Protein AF-A0A9N9NHS7-F1 (afdb_monomer)

Mean predicted aligned error: 11.64 Å

Solvent-accessible surface area (backbone atoms only — not comparable to full-atom values): 6138 Å² total; per-residue (Å²): 135,86,85,82,87,66,72,44,79,47,76,39,77,62,49,63,73,39,62,28,80,80,82,4,54,54,38,51,47,63,71,72,43,92,48,61,74,47,78,45,64,34,62,70,49,56,49,51,49,50,53,54,54,48,52,75,77,41,94,75,76,52,74,68,58,52,51,48,53,50,50,53,52,49,52,54,48,52,50,51,53,51,49,53,61,69,39,44,69,56,53,56,46,55,55,53,52,60,60,60,72,75,110

Nearest PDB structures (foldseek):
  3fzv-assembly1_D  TM=4.519E-01  e=1.161E+00  Pseudomonas aeruginosa PAO1
  3fzv-assembly1_C  TM=4.523E-01  e=1.243E+00  Pseudomonas aeruginosa PAO1
  3hhf-assembly1_B  TM=4.812E-01  e=1.636E+00  Neisseria meningitidis serogroup B
  5l9s-assembly2_B  TM=4.408E-01  e=4.910E+00  Agrobacterium fabrum str. C58
  3k1m-assembly1_B  TM=4.679E-01  e=5.632E+00  Acinetobacter baylyi ADP1

InterPro domains:
  IPR012337 Ribonuclease H-like superfamily [SSF53098] (5-97)

pLDDT: mean 78.6, std 10.56, range [43.25, 94.12]

Radius of gyration: 19.41 Å; Cα contacts (8 Å, |Δi|>4): 63; chains: 1; bounding box: 40×20×59 Å

Foldseek 3Di:
DDDDADEAEAEEQPPCCQVPCCRHVQNVVVVVDPHHYHYYYDPVSVLVVVVVVVVVVDVDDDPVNSVVVVVVVVVVVVVVVVVVVVCVVVVVVVVVVVVVVVD

Organism: NCBI:txid1117310

Structure (mmCIF, N/CA/C/O backbone):
data_AF-A0A9N9NHS7-F1
#
_entry.id   AF-A0A9N9NHS7-F1
#
loop_
_atom_site.group_PDB
_atom_site.id
_atom_site.type_symbol
_atom_site.label_atom_id
_atom_site.label_alt_id
_atom_site.label_comp_id
_atom_site.label_asym_id
_atom_site.label_entity_id
_atom_site.label_seq_id
_atom_site.pdbx_PDB_ins_code
_atom_site.Cartn_x
_atom_site.Cartn_y
_atom_site.Cartn_z
_atom_site.occupancy
_atom_site.B_iso_or_equiv
_atom_site.auth_seq_id
_atom_site.auth_comp_id
_atom_site.auth_asym_id
_atom_site.auth_atom_id
_atom_site.pdbx_PDB_model_num
ATOM 1 N N . LYS A 1 1 ? -10.533 -3.297 30.637 1.00 43.25 1 LYS A N 1
ATOM 2 C CA . LYS A 1 1 ? -11.092 -3.827 29.363 1.00 43.25 1 LYS A CA 1
ATOM 3 C C . LYS A 1 1 ? -10.281 -3.188 28.239 1.00 43.25 1 LYS A C 1
ATOM 5 O O . LYS A 1 1 ? -10.364 -1.980 28.110 1.00 43.25 1 LYS A O 1
ATOM 10 N N . GLY A 1 2 ? -9.415 -3.930 27.542 1.00 50.41 2 GLY A N 1
ATOM 11 C CA . GLY A 1 2 ? -8.544 -3.340 26.512 1.00 50.41 2 GLY A CA 1
ATOM 12 C C . GLY A 1 2 ? -9.346 -2.884 25.291 1.00 50.41 2 GLY A C 1
ATOM 13 O O . GLY A 1 2 ? -10.223 -3.620 24.840 1.00 50.41 2 GLY A O 1
ATOM 14 N N . ILE A 1 3 ? -9.067 -1.684 24.780 1.00 59.53 3 ILE A N 1
ATOM 15 C CA . ILE A 1 3 ? -9.678 -1.165 23.552 1.00 59.53 3 ILE A CA 1
ATOM 16 C C . ILE A 1 3 ? -9.085 -1.939 22.369 1.00 59.53 3 ILE A C 1
ATOM 18 O O . ILE A 1 3 ? -7.882 -1.898 22.120 1.00 59.53 3 ILE A O 1
ATOM 22 N N . LEU A 1 4 ? -9.924 -2.691 21.653 1.00 54.97 4 LEU A N 1
ATOM 23 C CA . LEU A 1 4 ? -9.528 -3.373 20.424 1.00 54.97 4 LEU A CA 1
ATOM 24 C C . LEU A 1 4 ? -9.648 -2.390 19.255 1.00 54.97 4 LEU A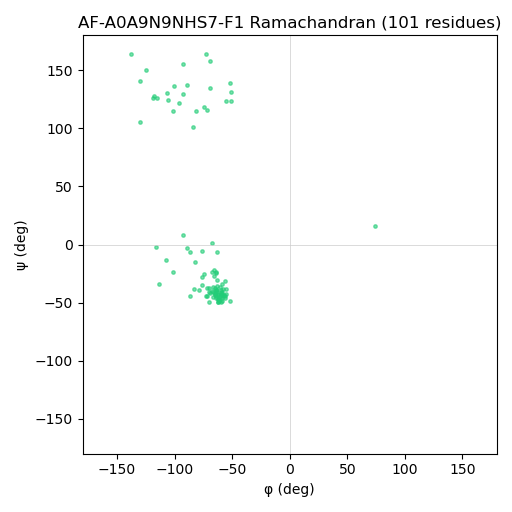 C 1
ATOM 26 O O . LEU A 1 4 ? -10.745 -2.163 18.744 1.00 54.97 4 LEU A O 1
ATOM 30 N N . PHE A 1 5 ? -8.524 -1.822 18.822 1.00 72.75 5 PHE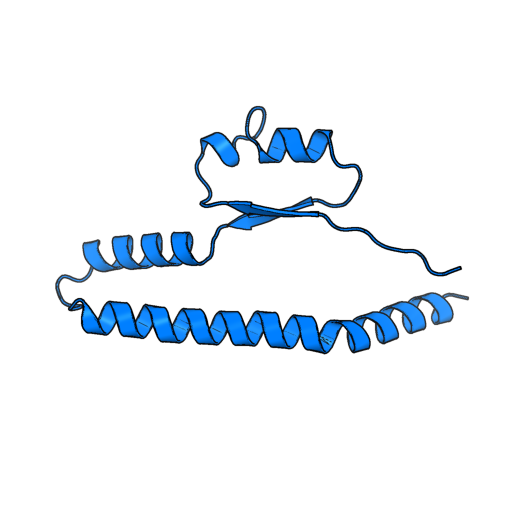 A N 1
ATOM 31 C CA . PHE A 1 5 ? -8.465 -1.031 17.595 1.00 72.75 5 PHE A CA 1
ATOM 32 C C . PHE A 1 5 ? -8.519 -1.960 16.379 1.00 72.75 5 PHE A C 1
ATOM 34 O O . PHE A 1 5 ? -7.652 -2.813 16.194 1.00 72.75 5 PHE A O 1
ATOM 41 N N . LYS A 1 6 ? -9.556 -1.807 15.552 1.00 81.00 6 LYS A N 1
ATOM 42 C CA . LYS A 1 6 ? -9.681 -2.492 14.262 1.00 81.00 6 LYS A CA 1
ATOM 43 C C . LYS A 1 6 ? -9.299 -1.523 13.152 1.00 81.00 6 LYS A C 1
ATOM 45 O O . LYS A 1 6 ? -9.712 -0.367 13.175 1.00 81.00 6 LYS A O 1
ATOM 50 N N . VAL A 1 7 ? -8.518 -2.007 12.194 1.00 85.50 7 VAL A N 1
ATOM 51 C CA . VAL A 1 7 ? -8.059 -1.261 11.017 1.00 85.50 7 VAL A CA 1
ATOM 52 C C . VAL A 1 7 ? -8.352 -2.106 9.788 1.00 85.50 7 VAL A C 1
ATOM 54 O O . VAL A 1 7 ? -8.182 -3.326 9.822 1.00 85.50 7 VAL A O 1
ATOM 57 N N . VAL A 1 8 ? -8.789 -1.462 8.708 1.00 86.25 8 VAL A N 1
ATOM 58 C CA . VAL A 1 8 ? -8.974 -2.103 7.405 1.00 86.25 8 VAL A CA 1
ATOM 59 C C . VAL A 1 8 ? -7.852 -1.642 6.486 1.00 86.25 8 VAL A C 1
ATOM 61 O O . VAL A 1 8 ? -7.590 -0.447 6.370 1.00 86.25 8 VAL A O 1
ATOM 64 N N . VAL A 1 9 ? -7.185 -2.586 5.825 1.00 89.06 9 VAL A N 1
ATOM 65 C CA . VAL A 1 9 ? -6.142 -2.293 4.836 1.00 89.06 9 VAL A CA 1
ATOM 66 C C . VAL A 1 9 ? -6.613 -2.780 3.474 1.00 89.06 9 VAL A C 1
ATOM 68 O O . VAL A 1 9 ? -6.985 -3.942 3.323 1.00 89.06 9 VAL A O 1
ATOM 71 N N . PHE A 1 10 ? -6.591 -1.893 2.484 1.00 89.94 10 PHE A N 1
ATOM 72 C CA . PHE A 1 10 ? -6.941 -2.190 1.101 1.00 89.94 10 PHE A CA 1
ATOM 73 C C . PHE A 1 10 ? -5.738 -1.932 0.193 1.00 89.94 10 PHE A C 1
ATOM 75 O O . PHE A 1 10 ? -5.165 -0.842 0.202 1.00 89.94 10 PHE A O 1
ATOM 82 N N . ILE A 1 11 ? -5.354 -2.940 -0.591 1.00 90.25 11 ILE A N 1
ATOM 83 C CA . ILE A 1 11 ? -4.211 -2.880 -1.505 1.00 90.25 11 ILE A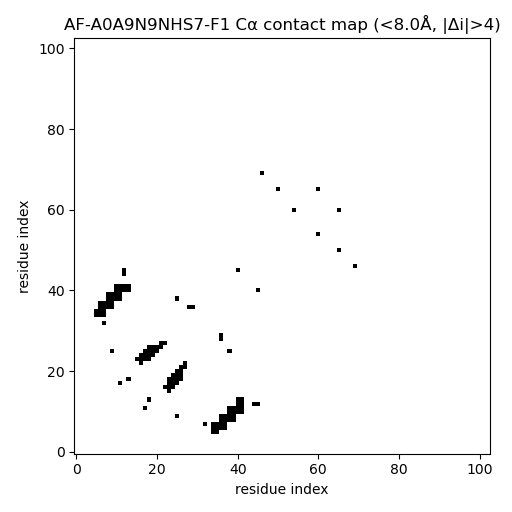 CA 1
ATOM 84 C C . ILE A 1 11 ? -4.728 -3.075 -2.929 1.00 90.25 11 ILE A C 1
ATOM 86 O O . ILE A 1 11 ? -5.428 -4.048 -3.196 1.00 90.25 11 ILE A O 1
ATOM 90 N N . SER A 1 12 ? -4.383 -2.168 -3.843 1.00 90.81 12 SER A N 1
ATOM 91 C CA . SER A 1 12 ? -4.768 -2.269 -5.260 1.00 90.81 12 SER A CA 1
ATOM 92 C C . SER A 1 12 ? -3.621 -1.904 -6.189 1.00 90.81 12 SER A C 1
ATOM 94 O O . SER A 1 12 ? -2.669 -1.261 -5.762 1.00 90.81 12 SER A O 1
ATOM 96 N N . ASP A 1 13 ? -3.713 -2.256 -7.467 1.00 86.75 13 ASP A N 1
ATOM 97 C CA . ASP A 1 13 ? -2.790 -1.787 -8.511 1.00 86.75 13 ASP A CA 1
ATOM 98 C C . ASP A 1 13 ? -2.906 -0.281 -8.809 1.00 86.75 13 ASP A C 1
ATOM 100 O O . ASP A 1 13 ? -2.214 0.222 -9.681 1.00 86.75 13 ASP A O 1
ATOM 104 N N . GLY A 1 14 ? -3.775 0.446 -8.102 1.00 86.06 14 GLY A N 1
ATOM 105 C CA . GLY A 1 14 ? -3.936 1.882 -8.260 1.00 86.06 14 GLY A CA 1
ATOM 106 C C . GLY A 1 14 ? -4.659 2.306 -9.532 1.00 86.06 14 GLY A C 1
ATOM 107 O O . GLY A 1 14 ? -4.610 3.489 -9.876 1.00 86.06 14 GLY A O 1
ATOM 108 N N . ALA A 1 15 ? -5.356 1.392 -10.215 1.00 89.69 15 ALA A N 1
ATOM 109 C CA . ALA A 1 15 ? -6.166 1.748 -11.370 1.00 89.69 15 ALA A CA 1
ATOM 110 C C . ALA A 1 15 ? -7.127 2.905 -11.036 1.00 89.69 15 ALA A C 1
ATOM 112 O O . ALA A 1 15 ? -7.750 2.948 -9.970 1.00 89.69 15 ALA A O 1
ATOM 113 N N . SER A 1 16 ? -7.288 3.851 -11.965 1.00 88.44 16 SER A N 1
ATOM 114 C CA . SER A 1 16 ? -8.093 5.060 -11.731 1.00 88.44 16 SER A CA 1
ATOM 115 C C . SER A 1 16 ? -9.546 4.735 -11.366 1.00 88.44 16 SER A C 1
ATOM 117 O O . SER A 1 16 ? -10.135 5.404 -10.522 1.00 88.44 16 SER A O 1
ATOM 119 N N . VAL A 1 17 ? -10.107 3.661 -11.926 1.00 89.50 17 VAL A N 1
ATOM 120 C CA . VAL A 1 17 ? -11.445 3.146 -11.588 1.00 89.50 17 VAL A CA 1
ATOM 121 C C . VAL A 1 17 ? -11.560 2.655 -10.138 1.00 89.50 17 VAL A C 1
ATOM 123 O O . VAL A 1 17 ? -12.647 2.687 -9.573 1.00 89.50 17 VAL A O 1
ATOM 126 N N . ILE A 1 18 ? -10.453 2.259 -9.504 1.00 91.25 18 ILE A N 1
ATOM 127 C CA . ILE A 1 18 ? -10.392 1.825 -8.101 1.00 91.25 18 ILE A CA 1
ATOM 128 C C . ILE A 1 18 ? -10.212 3.026 -7.165 1.00 91.25 18 ILE A C 1
ATOM 130 O O . ILE A 1 18 ? -10.892 3.114 -6.140 1.00 91.25 18 ILE A O 1
ATOM 134 N N . LEU A 1 19 ? -9.320 3.957 -7.523 1.00 90.62 19 LEU A N 1
ATOM 135 C CA . LEU A 1 19 ? -8.938 5.104 -6.685 1.00 90.62 19 LEU A CA 1
ATOM 136 C C . LEU A 1 19 ? -9.816 6.352 -6.877 1.00 90.62 19 LEU A C 1
ATOM 138 O O . LEU A 1 19 ? -9.613 7.359 -6.199 1.00 90.62 19 LEU A O 1
ATOM 142 N N . ARG A 1 20 ? -10.780 6.319 -7.806 1.00 89.75 20 ARG A N 1
ATOM 143 C CA . ARG A 1 20 ? -11.681 7.443 -8.103 1.00 89.75 20 ARG A CA 1
ATOM 144 C C . ARG A 1 20 ? -12.334 7.995 -6.831 1.00 89.75 20 ARG A C 1
ATOM 146 O O . ARG A 1 20 ? -12.942 7.256 -6.064 1.00 89.75 20 ARG A O 1
ATOM 153 N N . LYS A 1 21 ? -12.281 9.322 -6.672 1.00 87.12 21 LYS A N 1
ATOM 154 C CA . LYS A 1 21 ? -12.709 10.042 -5.460 1.00 87.12 21 LYS A CA 1
ATOM 155 C C . LYS A 1 21 ? -14.156 9.766 -5.025 1.00 87.12 21 LYS A C 1
ATOM 157 O O . LYS A 1 21 ? -14.404 9.683 -3.832 1.00 87.12 21 LYS A O 1
ATOM 162 N N . ASN A 1 22 ? -15.083 9.628 -5.977 1.00 88.31 22 ASN A N 1
ATOM 163 C CA . ASN A 1 22 ? -16.520 9.517 -5.680 1.00 88.31 22 ASN A CA 1
ATOM 164 C C . ASN A 1 22 ? -17.115 8.146 -6.040 1.00 88.31 22 ASN A C 1
ATOM 166 O O . ASN A 1 22 ? -18.004 7.660 -5.353 1.00 88.31 22 ASN A O 1
ATOM 170 N N . GLU A 1 23 ? -16.625 7.508 -7.104 1.00 91.56 23 GLU A N 1
ATOM 171 C CA . GLU A 1 23 ? -17.178 6.238 -7.610 1.00 91.56 23 GLU A CA 1
ATOM 172 C C . GLU A 1 23 ? -16.200 5.068 -7.515 1.00 91.56 23 GLU A C 1
ATOM 174 O O . GLU A 1 23 ? -16.545 3.938 -7.863 1.00 91.56 23 GLU A O 1
ATOM 179 N N . GLY A 1 24 ? -14.980 5.334 -7.048 1.00 92.69 24 GLY A N 1
ATOM 180 C CA . GLY A 1 24 ? -13.962 4.313 -6.897 1.00 92.69 24 GLY A CA 1
ATOM 181 C C . GLY A 1 24 ? -14.303 3.329 -5.788 1.00 92.69 24 GLY A C 1
ATOM 182 O O . GLY A 1 24 ? -15.050 3.628 -4.851 1.00 92.69 24 GLY A O 1
ATOM 183 N N . VAL A 1 25 ? -13.706 2.144 -5.874 1.00 93.56 25 VAL A N 1
ATOM 184 C CA . VAL A 1 25 ? -13.818 1.105 -4.844 1.00 93.56 25 VAL A CA 1
ATOM 185 C C . VAL A 1 25 ? -13.398 1.656 -3.481 1.00 93.56 25 VAL A C 1
ATOM 187 O O . VAL A 1 25 ? -14.104 1.441 -2.504 1.00 93.56 25 VAL A O 1
ATOM 190 N N . VAL A 1 26 ? -12.317 2.439 -3.415 1.00 93.00 26 VAL A N 1
ATOM 191 C CA . VAL A 1 26 ? -11.857 3.071 -2.167 1.00 93.00 26 VAL A CA 1
ATOM 192 C C . VAL A 1 26 ? -12.928 3.975 -1.553 1.00 93.00 26 VAL A C 1
ATOM 194 O O . VAL A 1 26 ? -13.200 3.869 -0.358 1.00 93.00 26 VAL A O 1
ATOM 197 N N . ALA A 1 27 ? -13.569 4.820 -2.365 1.00 92.94 27 ALA A N 1
ATOM 198 C CA . ALA A 1 27 ? -14.622 5.724 -1.907 1.00 92.94 27 ALA A CA 1
ATOM 199 C C . ALA A 1 27 ? -15.820 4.942 -1.345 1.00 92.94 27 ALA A C 1
ATOM 201 O O . ALA A 1 27 ? -16.330 5.247 -0.267 1.00 92.94 27 ALA A O 1
ATOM 202 N N . LYS A 1 28 ? -16.212 3.857 -2.019 1.00 94.12 28 LYS A N 1
ATOM 203 C CA . LYS A 1 28 ? -17.277 2.966 -1.541 1.00 94.12 28 LYS A CA 1
ATOM 204 C C . LYS A 1 28 ? -16.888 2.259 -0.239 1.00 94.12 28 LYS A C 1
ATOM 206 O O . LYS A 1 28 ? -17.695 2.206 0.683 1.00 94.12 28 LYS A O 1
ATOM 211 N N . LEU A 1 29 ? -15.650 1.775 -0.120 1.00 92.56 29 LEU A N 1
ATOM 212 C CA . LEU A 1 29 ? -15.162 1.130 1.104 1.00 92.56 29 LEU A CA 1
ATOM 213 C C . LEU A 1 29 ? -15.113 2.106 2.286 1.00 92.56 29 LEU A C 1
ATOM 215 O O . LEU A 1 29 ? -15.463 1.706 3.393 1.00 92.56 29 LEU A O 1
ATOM 219 N N . SER A 1 30 ? -14.755 3.376 2.065 1.00 90.06 30 SER A N 1
ATOM 220 C CA . SER A 1 30 ? -14.773 4.395 3.127 1.00 90.06 30 SER A CA 1
ATOM 221 C C . SER A 1 30 ? -16.172 4.728 3.650 1.00 90.06 30 SER A C 1
ATOM 223 O O . SER A 1 30 ? -16.293 5.219 4.765 1.00 90.06 30 SER A O 1
ATOM 225 N N . ILE A 1 31 ? -17.221 4.452 2.869 1.00 92.44 31 ILE A N 1
ATOM 226 C CA . ILE A 1 31 ? -18.616 4.614 3.303 1.00 92.44 31 ILE A CA 1
ATOM 227 C C . ILE A 1 31 ? -19.079 3.382 4.093 1.00 92.44 31 ILE A C 1
ATOM 229 O O . ILE A 1 31 ? -19.824 3.510 5.060 1.00 92.44 31 ILE A O 1
ATOM 233 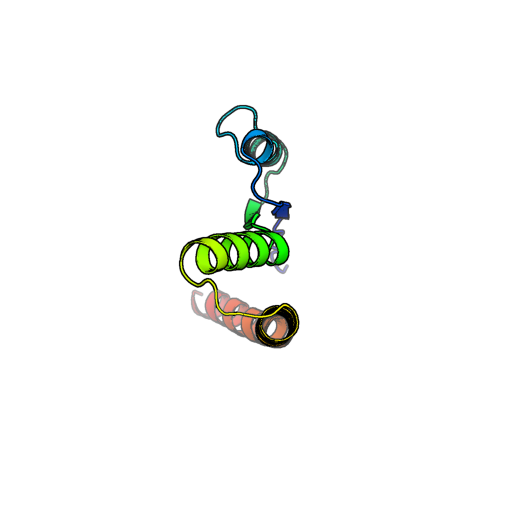N N . VAL A 1 32 ? -18.652 2.184 3.680 1.00 92.62 32 VAL A N 1
ATOM 234 C CA . VAL A 1 32 ? -19.093 0.910 4.276 1.00 92.62 32 VAL A CA 1
ATOM 235 C C . VAL A 1 32 ? -18.384 0.611 5.600 1.00 92.62 32 VAL A C 1
ATOM 237 O O . VAL A 1 32 ? -19.008 0.092 6.526 1.00 92.62 32 VAL A O 1
ATOM 240 N N . TYR A 1 33 ? -17.089 0.912 5.711 1.00 86.94 33 TYR A N 1
ATOM 241 C CA . TYR A 1 33 ? -16.320 0.637 6.921 1.00 86.94 33 TYR A CA 1
ATOM 242 C C . TYR A 1 33 ? -16.301 1.835 7.869 1.00 86.94 33 TYR A C 1
ATOM 244 O O . TYR A 1 33 ? -15.918 2.937 7.496 1.00 86.94 33 TYR A O 1
ATOM 252 N N . THR A 1 34 ? -16.629 1.586 9.136 1.00 86.31 34 THR A N 1
ATOM 253 C CA . THR A 1 34 ? -16.547 2.575 10.226 1.00 86.31 34 THR A CA 1
ATOM 254 C C . THR A 1 34 ? -15.164 2.638 10.882 1.00 86.31 34 THR A C 1
ATOM 256 O O . THR A 1 34 ? -14.914 3.489 11.733 1.00 86.31 34 THR A O 1
ATOM 259 N N . TYR A 1 35 ? -14.260 1.733 10.500 1.00 86.50 35 TYR A N 1
ATOM 260 C CA . TYR A 1 35 ? -12.881 1.682 10.980 1.00 86.50 35 TYR A CA 1
ATOM 261 C C . TYR A 1 35 ? -11.944 2.464 10.054 1.00 86.50 35 TYR A C 1
ATOM 263 O O . TYR A 1 35 ? -12.231 2.565 8.859 1.00 86.50 35 TYR A O 1
ATOM 271 N N . PRO A 1 36 ? -10.792 2.952 10.557 1.00 86.56 36 PRO A N 1
ATOM 272 C CA . PRO A 1 36 ? -9.770 3.555 9.711 1.00 86.56 36 PRO A CA 1
ATOM 273 C C . PRO A 1 36 ? -9.413 2.648 8.527 1.00 86.56 36 PRO A C 1
ATOM 275 O O . PRO A 1 36 ? -9.034 1.487 8.715 1.00 86.56 36 PRO A O 1
ATOM 278 N N . LEU A 1 37 ? -9.546 3.193 7.316 1.00 87.88 37 LEU A N 1
ATOM 279 C CA . LEU A 1 37 ? -9.204 2.533 6.060 1.00 87.88 37 LEU A CA 1
ATOM 280 C C . LEU A 1 37 ? -7.850 3.047 5.571 1.00 87.88 37 LEU A C 1
ATOM 282 O O . LEU A 1 37 ? -7.711 4.213 5.204 1.00 87.88 37 LEU A O 1
ATOM 286 N N . ILE A 1 38 ? -6.859 2.164 5.533 1.00 89.19 38 ILE A N 1
ATOM 287 C CA . ILE A 1 38 ? -5.550 2.436 4.942 1.00 89.19 38 ILE A CA 1
ATOM 288 C C . ILE A 1 38 ? -5.562 1.905 3.515 1.00 89.19 38 ILE A C 1
ATOM 290 O O . ILE A 1 38 ? -5.772 0.715 3.286 1.00 89.19 38 ILE A O 1
ATOM 294 N N . VAL A 1 39 ? -5.304 2.785 2.553 1.00 87.75 39 VAL A N 1
ATOM 295 C CA . VAL A 1 39 ? -5.210 2.429 1.137 1.00 87.75 39 VAL A CA 1
ATOM 296 C C . VAL A 1 39 ? -3.750 2.449 0.731 1.00 87.75 39 VAL A C 1
ATOM 298 O O . VAL A 1 39 ? -3.070 3.458 0.903 1.00 87.75 39 VAL A O 1
ATOM 301 N N . ASN A 1 40 ? -3.267 1.339 0.184 1.00 86.62 40 ASN A N 1
ATOM 302 C CA . ASN A 1 40 ? -1.913 1.238 -0.335 1.00 86.62 40 ASN A CA 1
ATOM 303 C C . ASN A 1 40 ? -1.915 0.781 -1.792 1.00 86.62 40 ASN A C 1
ATOM 305 O O . ASN A 1 40 ? -2.787 0.038 -2.244 1.00 86.62 40 ASN A O 1
ATOM 309 N N . HIS A 1 41 ? -0.909 1.226 -2.530 1.00 81.12 41 HIS A N 1
ATOM 310 C CA . HIS A 1 41 ? -0.704 0.783 -3.897 1.00 81.12 41 HIS A CA 1
ATOM 311 C C . HIS A 1 41 ? 0.176 -0.467 -3.898 1.00 81.12 41 HIS A C 1
ATOM 313 O O . HIS A 1 41 ? 1.184 -0.530 -3.195 1.00 81.12 41 HIS A O 1
ATOM 319 N N . CYS A 1 42 ? -0.183 -1.455 -4.711 1.00 84.81 42 CYS A N 1
ATOM 320 C CA . CYS A 1 42 ? 0.533 -2.707 -4.862 1.00 84.81 42 CYS A CA 1
ATOM 321 C C . CYS A 1 42 ? 1.990 -2.418 -5.225 1.00 84.81 42 CYS A C 1
ATOM 323 O O . CYS A 1 42 ? 2.272 -1.744 -6.221 1.00 84.81 42 CYS A O 1
ATOM 325 N N . VAL A 1 43 ? 2.910 -2.930 -4.409 1.00 79.25 43 VAL A N 1
ATOM 326 C CA . VAL A 1 43 ? 4.352 -2.721 -4.578 1.00 79.25 43 VAL A CA 1
ATOM 327 C C . VAL A 1 43 ? 4.828 -3.327 -5.894 1.00 79.25 43 VAL A C 1
ATOM 329 O O . VAL A 1 43 ? 5.590 -2.684 -6.608 1.00 79.25 43 VAL A O 1
ATOM 332 N N . ALA A 1 44 ? 4.307 -4.501 -6.268 1.00 79.31 44 ALA A N 1
ATOM 333 C CA . ALA A 1 44 ? 4.624 -5.129 -7.548 1.00 79.31 44 ALA A CA 1
ATOM 334 C C . ALA A 1 44 ? 4.226 -4.235 -8.734 1.00 79.31 44 ALA A C 1
ATOM 336 O O . ALA A 1 44 ? 5.009 -4.076 -9.666 1.00 79.31 44 ALA A O 1
ATOM 337 N N . HIS A 1 45 ? 3.059 -3.576 -8.676 1.00 78.94 45 HIS A N 1
ATOM 338 C CA . HIS A 1 45 ? 2.655 -2.645 -9.733 1.00 78.94 45 HIS A CA 1
ATOM 339 C C . HIS A 1 45 ? 3.508 -1.366 -9.741 1.00 78.94 45 HIS A C 1
ATOM 341 O O . HIS A 1 45 ? 3.921 -0.925 -10.809 1.00 78.94 45 HIS A O 1
ATOM 347 N N . ARG A 1 46 ? 3.848 -0.795 -8.570 1.00 80.25 46 ARG A N 1
ATOM 348 C CA . ARG A 1 46 ? 4.763 0.368 -8.493 1.00 80.25 46 ARG A CA 1
ATOM 349 C C . ARG A 1 46 ? 6.126 0.057 -9.097 1.00 80.25 46 ARG A C 1
ATOM 351 O O . ARG A 1 46 ? 6.694 0.896 -9.786 1.00 80.25 46 ARG A O 1
ATOM 358 N N . LEU A 1 47 ? 6.637 -1.138 -8.829 1.00 77.94 47 LEU A N 1
ATOM 359 C CA . LEU A 1 47 ? 7.915 -1.595 -9.349 1.00 77.94 47 LEU A CA 1
ATOM 360 C C . LEU A 1 47 ? 7.851 -1.827 -10.863 1.00 77.94 47 LEU A C 1
ATOM 362 O O . LEU A 1 47 ? 8.734 -1.367 -11.578 1.00 77.94 47 LEU A O 1
ATOM 366 N N . ALA A 1 48 ? 6.765 -2.420 -11.366 1.00 79.94 48 ALA A N 1
ATOM 367 C CA . ALA A 1 48 ? 6.522 -2.548 -12.802 1.00 79.94 48 ALA A CA 1
ATOM 368 C C . ALA A 1 48 ? 6.475 -1.195 -13.522 1.00 79.94 48 ALA A C 1
ATOM 370 O O . ALA A 1 48 ? 7.076 -1.054 -14.588 1.00 79.94 48 ALA A O 1
ATOM 371 N N . LEU A 1 49 ? 5.821 -0.190 -12.932 1.00 82.31 49 LEU A N 1
ATOM 372 C CA . LEU A 1 49 ? 5.822 1.175 -13.459 1.00 82.31 49 LEU A CA 1
ATOM 373 C C . LEU A 1 49 ? 7.226 1.789 -13.442 1.00 82.31 49 LEU A C 1
ATOM 375 O O . LEU A 1 49 ? 7.665 2.291 -14.470 1.00 82.31 49 LEU A O 1
ATOM 379 N N . ALA A 1 50 ? 7.965 1.662 -12.336 1.00 79.06 50 ALA A N 1
ATOM 380 C CA . ALA A 1 50 ? 9.335 2.166 -12.238 1.00 79.06 50 ALA A CA 1
ATOM 381 C C . ALA A 1 50 ? 10.262 1.529 -13.288 1.00 79.06 50 ALA A C 1
ATOM 383 O O . ALA A 1 50 ? 10.992 2.234 -13.976 1.00 79.06 50 ALA A O 1
ATOM 384 N N . CYS A 1 51 ? 10.193 0.209 -13.481 1.00 75.12 51 CYS A N 1
ATOM 385 C CA . CYS A 1 51 ? 10.951 -0.477 -14.527 1.00 75.12 51 CYS A CA 1
ATOM 386 C C . CYS A 1 51 ? 10.531 -0.035 -15.934 1.00 75.12 51 CYS A C 1
ATOM 388 O O . CYS A 1 51 ? 11.384 0.123 -16.804 1.00 75.12 51 CYS A O 1
ATOM 390 N N . LYS A 1 52 ? 9.227 0.172 -16.168 1.00 79.31 52 LYS A N 1
ATOM 391 C CA . LYS A 1 52 ? 8.713 0.682 -17.445 1.00 79.31 52 LYS A CA 1
ATOM 392 C C . LYS A 1 52 ? 9.227 2.091 -17.732 1.00 79.31 52 LYS A C 1
ATOM 394 O O . LYS A 1 52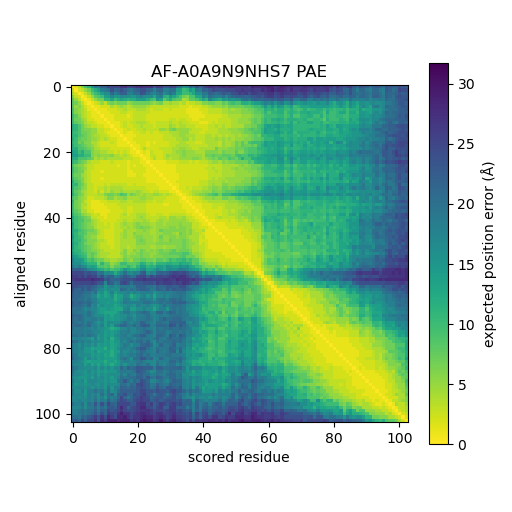 ? 9.550 2.372 -18.880 1.00 79.31 52 LYS A O 1
ATOM 399 N N . ASP A 1 53 ? 9.284 2.955 -16.725 1.00 80.50 53 ASP A N 1
ATOM 400 C CA . ASP A 1 53 ? 9.759 4.329 -16.875 1.00 80.50 53 ASP A CA 1
ATOM 401 C C . ASP A 1 53 ? 11.277 4.377 -17.073 1.00 80.50 53 ASP A C 1
ATOM 403 O O . ASP A 1 53 ? 11.732 4.991 -18.032 1.00 80.50 53 ASP A O 1
ATOM 407 N N . VAL A 1 54 ? 12.053 3.612 -16.297 1.00 74.38 54 VAL A N 1
ATOM 408 C CA . VAL A 1 54 ? 13.508 3.477 -16.499 1.00 74.38 54 VAL A CA 1
ATOM 409 C C . VAL A 1 54 ? 13.840 2.925 -17.887 1.00 74.38 54 VAL A C 1
ATOM 411 O O . VAL A 1 54 ? 14.765 3.407 -18.532 1.00 74.38 54 VAL A O 1
ATOM 414 N N . ARG A 1 55 ? 13.066 1.960 -18.401 1.00 71.00 55 ARG A N 1
ATOM 415 C CA . ARG A 1 55 ? 13.263 1.409 -19.754 1.00 71.00 55 ARG A CA 1
ATOM 416 C C . ARG A 1 55 ? 13.044 2.446 -20.868 1.00 71.00 55 ARG A C 1
ATOM 418 O O . ARG A 1 55 ? 13.575 2.264 -21.955 1.00 71.00 55 ARG A O 1
ATOM 425 N N . LYS A 1 56 ? 12.274 3.516 -20.630 1.00 74.00 56 LYS A N 1
ATOM 426 C CA . LYS A 1 56 ? 12.130 4.619 -21.602 1.00 74.00 56 LYS A CA 1
ATOM 427 C C . LYS A 1 56 ? 13.367 5.516 -21.649 1.00 74.00 56 LYS A C 1
ATOM 429 O O . LYS A 1 56 ? 13.582 6.170 -22.661 1.00 74.00 56 LYS A O 1
ATOM 434 N N . GLU A 1 57 ? 14.134 5.571 -20.562 1.00 70.69 57 GLU A N 1
ATOM 435 C CA . GLU A 1 57 ? 15.296 6.456 -20.422 1.00 70.69 57 GLU A CA 1
ATOM 436 C C . GLU A 1 57 ? 16.630 5.733 -20.637 1.00 70.69 57 GLU A C 1
ATOM 438 O O . GLU A 1 57 ? 17.621 6.362 -20.998 1.00 70.69 57 GLU A O 1
ATOM 443 N N . ILE A 1 58 ? 16.670 4.413 -20.432 1.00 65.25 58 ILE A N 1
ATOM 444 C CA . ILE A 1 58 ? 17.894 3.616 -20.478 1.00 65.25 58 ILE A CA 1
ATOM 445 C C . ILE A 1 58 ? 17.660 2.401 -21.384 1.00 65.25 58 ILE A C 1
ATOM 447 O O . ILE A 1 58 ? 17.023 1.428 -20.983 1.00 65.25 58 ILE A O 1
ATOM 451 N N . GLU A 1 59 ? 18.229 2.430 -22.593 1.00 65.75 59 GLU A N 1
ATOM 452 C CA . GLU A 1 59 ? 18.238 1.313 -23.563 1.00 65.75 59 GLU A CA 1
ATOM 453 C C . GLU A 1 59 ? 18.994 0.059 -23.068 1.00 65.75 59 GLU A C 1
ATOM 455 O O . GLU A 1 59 ? 18.991 -0.973 -23.733 1.00 65.75 59 GLU A O 1
ATOM 460 N N . PHE A 1 60 ? 19.661 0.133 -21.912 1.00 58.59 60 PHE A N 1
ATOM 461 C CA . PHE A 1 60 ? 20.818 -0.712 -21.606 1.00 58.59 60 PHE A CA 1
ATOM 462 C C . PHE A 1 60 ? 20.613 -1.828 -20.576 1.00 58.59 60 PHE A C 1
ATOM 464 O O . PHE A 1 60 ? 21.471 -2.701 -20.480 1.00 58.59 60 PHE A O 1
ATOM 471 N N . TYR A 1 61 ? 19.518 -1.835 -19.809 1.00 61.88 61 TYR A N 1
ATOM 472 C CA . TYR A 1 61 ? 19.301 -2.908 -18.836 1.00 61.88 61 TYR A CA 1
ATOM 473 C C . TYR A 1 61 ? 18.725 -4.147 -19.516 1.00 61.88 61 TYR A C 1
ATOM 475 O O . TYR A 1 61 ? 17.589 -4.136 -20.005 1.00 61.88 61 TYR A O 1
ATOM 483 N N . ASN A 1 62 ? 19.496 -5.233 -19.513 1.00 70.00 62 ASN A N 1
ATOM 484 C CA . ASN A 1 62 ? 18.991 -6.521 -19.970 1.00 70.00 62 ASN A CA 1
ATOM 485 C C . ASN A 1 62 ? 18.003 -7.111 -18.942 1.00 70.00 62 ASN A C 1
ATOM 487 O O . ASN A 1 62 ? 17.905 -6.679 -17.790 1.00 70.00 62 ASN A O 1
ATOM 491 N N . GLU A 1 63 ? 17.226 -8.104 -19.370 1.00 68.94 63 GLU A N 1
ATOM 492 C CA . GLU A 1 63 ? 16.156 -8.706 -18.565 1.00 68.94 63 GLU A CA 1
ATOM 493 C C . GLU A 1 63 ? 16.650 -9.260 -17.212 1.00 68.94 63 GLU A C 1
ATOM 495 O O . GLU A 1 63 ? 15.933 -9.181 -16.213 1.00 68.94 63 GLU A O 1
ATOM 500 N N . ALA A 1 64 ? 17.899 -9.729 -17.138 1.00 70.12 64 ALA A N 1
ATOM 501 C CA . ALA A 1 64 ? 18.492 -10.271 -15.917 1.00 70.12 64 ALA A CA 1
ATOM 502 C C . ALA A 1 64 ? 18.795 -9.192 -14.861 1.00 70.12 64 ALA A C 1
ATOM 504 O O . ALA A 1 64 ? 18.609 -9.421 -13.664 1.00 70.12 64 ALA A O 1
ATOM 505 N N . GLU A 1 65 ? 19.231 -8.004 -15.277 1.00 72.56 65 GLU A N 1
ATOM 506 C CA . GLU A 1 65 ? 19.485 -6.891 -14.355 1.00 72.56 65 GLU A CA 1
ATOM 5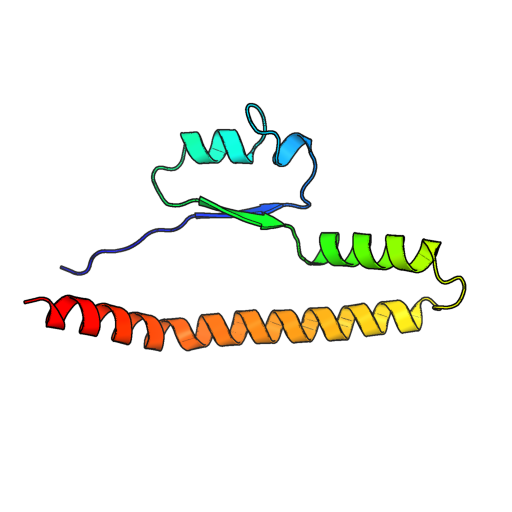07 C C . GLU A 1 65 ? 18.185 -6.328 -13.778 1.00 72.56 65 GLU A C 1
ATOM 509 O O . GLU A 1 65 ? 18.108 -6.032 -12.582 1.00 72.56 65 GLU A O 1
ATOM 514 N N . LEU A 1 66 ? 17.131 -6.270 -14.599 1.00 69.81 66 LEU A N 1
ATOM 515 C CA . LEU A 1 66 ? 15.785 -5.949 -14.130 1.00 69.81 66 LEU A CA 1
ATOM 516 C C . LEU A 1 66 ? 15.320 -6.967 -13.083 1.00 69.81 66 LEU A C 1
ATOM 518 O O . LEU A 1 66 ? 14.915 -6.562 -11.996 1.00 69.81 66 LEU A O 1
ATOM 522 N N . LEU A 1 67 ? 15.434 -8.272 -13.353 1.00 70.00 67 LEU A N 1
ATOM 523 C CA . LEU A 1 67 ? 15.060 -9.330 -12.403 1.00 70.00 67 LEU A CA 1
ATOM 524 C C . LEU A 1 67 ? 15.817 -9.228 -11.067 1.00 70.00 67 LEU A C 1
ATOM 526 O O . LEU A 1 67 ? 15.211 -9.385 -10.007 1.00 70.00 67 LEU A O 1
ATOM 530 N N . ARG A 1 68 ? 17.106 -8.873 -11.091 1.00 72.19 68 ARG A N 1
ATOM 531 C CA . ARG A 1 68 ? 17.887 -8.613 -9.869 1.00 72.19 68 ARG A CA 1
ATOM 532 C C . ARG A 1 68 ? 17.346 -7.438 -9.061 1.00 72.19 68 ARG A C 1
ATOM 534 O O . ARG A 1 68 ? 17.244 -7.530 -7.839 1.00 72.19 68 ARG A O 1
ATOM 541 N N . LEU A 1 69 ? 16.982 -6.340 -9.724 1.00 68.56 69 LEU A N 1
ATOM 542 C CA . LEU A 1 69 ? 16.341 -5.202 -9.060 1.00 68.56 69 LEU A CA 1
ATOM 543 C C . LEU A 1 69 ? 14.986 -5.599 -8.461 1.00 68.56 69 LEU A C 1
ATOM 545 O O . LEU A 1 69 ? 14.642 -5.119 -7.378 1.00 68.56 69 LEU A O 1
ATOM 549 N N . TYR A 1 70 ? 14.240 -6.492 -9.122 1.00 69.44 70 TYR A N 1
ATOM 550 C CA . TYR A 1 70 ? 13.009 -7.056 -8.571 1.00 69.44 70 TYR A CA 1
ATOM 551 C C . TYR A 1 70 ? 13.255 -7.852 -7.292 1.00 69.44 70 TYR A C 1
ATOM 553 O O . TYR A 1 70 ? 12.585 -7.600 -6.290 1.00 69.44 70 TYR A O 1
ATOM 561 N N . GLU A 1 71 ? 14.226 -8.764 -7.293 1.00 72.31 71 GLU A N 1
ATOM 562 C CA . GLU A 1 71 ? 14.560 -9.565 -6.113 1.00 72.31 71 GLU A CA 1
ATOM 563 C C . GLU A 1 71 ? 15.033 -8.703 -4.943 1.00 72.31 71 GLU A C 1
ATOM 565 O O . GLU A 1 71 ? 14.538 -8.867 -3.829 1.00 72.31 71 GLU A O 1
ATOM 570 N N . ILE A 1 72 ? 15.943 -7.752 -5.182 1.00 74.44 72 ILE A N 1
ATOM 571 C CA . ILE A 1 72 ? 16.486 -6.884 -4.127 1.00 74.44 72 ILE A CA 1
ATOM 572 C C . ILE A 1 72 ? 15.368 -6.056 -3.486 1.00 74.44 72 ILE A C 1
ATOM 574 O O . ILE A 1 72 ? 15.249 -6.021 -2.258 1.00 74.44 72 ILE A O 1
ATOM 578 N N . HIS A 1 73 ? 14.519 -5.416 -4.297 1.00 72.25 73 HIS A N 1
ATOM 579 C CA . HIS A 1 73 ? 13.423 -4.604 -3.772 1.00 72.25 73 HIS A CA 1
ATOM 580 C C . HIS A 1 73 ? 12.369 -5.443 -3.056 1.00 72.25 73 HIS A C 1
ATOM 582 O O . HIS A 1 73 ? 11.894 -5.033 -1.995 1.00 72.25 73 HIS A O 1
ATOM 588 N N . TRP A 1 74 ? 12.022 -6.615 -3.595 1.00 76.94 74 TRP A N 1
ATOM 589 C CA . TRP A 1 74 ? 11.089 -7.538 -2.955 1.00 76.94 74 TRP A CA 1
ATOM 590 C C . TRP A 1 74 ? 11.608 -8.012 -1.597 1.00 76.94 74 TRP A C 1
ATOM 592 O O . TRP A 1 74 ? 10.884 -7.943 -0.603 1.00 76.94 74 TRP A O 1
ATOM 602 N N . LEU A 1 75 ? 12.873 -8.430 -1.527 1.00 73.44 75 LEU A N 1
ATOM 603 C CA . LEU A 1 75 ? 13.487 -8.922 -0.298 1.00 73.44 75 LEU A CA 1
ATOM 604 C C . LEU A 1 75 ? 13.591 -7.813 0.759 1.00 73.44 75 LEU A C 1
ATOM 606 O O . LEU A 1 75 ? 13.282 -8.042 1.929 1.00 73.44 75 LEU A O 1
ATOM 610 N N . ALA A 1 76 ? 13.972 -6.597 0.351 1.00 73.44 76 ALA A N 1
ATOM 611 C CA . ALA A 1 76 ? 14.018 -5.434 1.234 1.00 73.44 76 ALA A CA 1
ATOM 612 C C . ALA A 1 76 ? 12.631 -5.103 1.810 1.00 73.44 76 ALA A C 1
ATOM 614 O O . ALA A 1 76 ? 12.493 -4.894 3.016 1.00 73.44 76 ALA A O 1
ATOM 615 N N . TRP A 1 77 ? 11.591 -5.126 0.973 1.00 75.50 77 TRP A N 1
ATOM 616 C CA . TRP A 1 77 ? 10.211 -4.893 1.400 1.00 75.50 77 TRP A CA 1
ATOM 617 C C . TRP A 1 77 ? 9.676 -5.986 2.318 1.00 75.50 77 TRP A C 1
ATOM 619 O O . TRP A 1 77 ? 9.083 -5.684 3.354 1.00 75.50 77 TRP A O 1
ATOM 629 N N . TYR A 1 78 ? 9.905 -7.251 1.966 1.00 77.56 78 TYR A N 1
ATOM 630 C CA . TYR A 1 78 ? 9.531 -8.386 2.799 1.00 77.56 78 TYR A CA 1
ATOM 631 C C . TYR A 1 78 ? 10.161 -8.268 4.188 1.00 77.56 78 TYR A C 1
ATOM 633 O O . TYR A 1 78 ? 9.467 -8.391 5.197 1.00 77.56 78 TYR 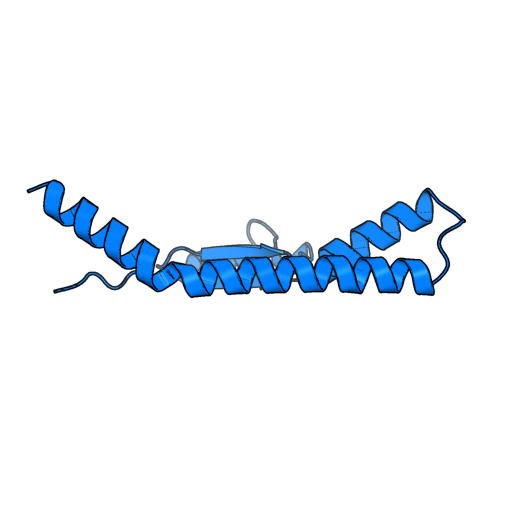A O 1
ATOM 641 N N . ASN A 1 79 ? 11.454 -7.944 4.249 1.00 74.19 79 ASN A N 1
ATOM 642 C CA . ASN A 1 79 ? 12.152 -7.738 5.511 1.00 74.19 79 ASN A CA 1
ATOM 643 C C . ASN A 1 79 ? 11.602 -6.535 6.290 1.00 74.19 79 ASN A C 1
ATOM 645 O O . ASN A 1 79 ? 11.438 -6.634 7.504 1.00 74.19 79 ASN A O 1
ATOM 649 N N . ALA A 1 80 ? 11.255 -5.431 5.621 1.00 73.44 80 ALA A N 1
ATOM 650 C CA . ALA A 1 80 ? 10.645 -4.271 6.269 1.00 73.44 80 ALA A CA 1
ATOM 651 C C . ALA A 1 80 ? 9.283 -4.610 6.901 1.00 73.44 80 ALA A C 1
ATOM 653 O O . ALA A 1 80 ? 9.071 -4.335 8.082 1.00 73.44 80 ALA A O 1
ATOM 654 N N . ILE A 1 81 ? 8.384 -5.267 6.157 1.00 76.94 81 ILE A N 1
ATOM 655 C CA . ILE A 1 81 ? 7.076 -5.700 6.676 1.00 76.94 81 ILE A CA 1
ATOM 656 C C . ILE A 1 81 ? 7.260 -6.701 7.816 1.00 76.94 81 ILE A C 1
ATOM 658 O O . ILE A 1 81 ? 6.651 -6.547 8.872 1.00 76.94 81 ILE A O 1
ATOM 662 N N . LYS A 1 82 ? 8.133 -7.697 7.637 1.00 78.12 82 LYS A N 1
ATOM 663 C CA . LYS A 1 82 ? 8.440 -8.694 8.666 1.00 78.12 82 LYS A CA 1
ATOM 664 C C . LYS A 1 82 ? 8.927 -8.032 9.955 1.00 78.12 82 LYS A C 1
ATOM 666 O O . LYS A 1 82 ? 8.455 -8.384 11.032 1.00 78.12 82 LYS A O 1
ATOM 671 N N . ASN A 1 83 ? 9.822 -7.051 9.852 1.00 76.88 83 ASN A N 1
ATOM 672 C CA . ASN A 1 83 ? 10.320 -6.308 11.005 1.00 76.88 83 ASN A CA 1
ATOM 673 C C . ASN A 1 83 ? 9.209 -5.505 11.688 1.00 76.88 83 ASN A C 1
ATOM 675 O O . ASN A 1 83 ? 9.083 -5.592 12.904 1.00 76.88 83 ASN A O 1
ATOM 679 N N . ILE A 1 84 ? 8.350 -4.814 10.929 1.00 75.94 84 ILE A N 1
ATOM 680 C CA . ILE A 1 84 ? 7.185 -4.107 11.488 1.00 75.94 84 ILE A CA 1
ATOM 681 C C . ILE A 1 84 ? 6.272 -5.084 12.235 1.00 75.94 84 ILE A C 1
ATOM 683 O O . ILE A 1 84 ? 5.915 -4.823 13.382 1.00 75.94 84 ILE A O 1
ATOM 687 N N . CYS A 1 85 ? 5.935 -6.227 11.630 1.00 78.00 85 CYS A N 1
ATOM 688 C CA . CYS A 1 85 ? 5.115 -7.260 12.263 1.00 78.00 85 CYS A CA 1
ATOM 689 C C . CYS A 1 85 ? 5.749 -7.785 13.557 1.00 78.00 85 CYS A C 1
ATOM 691 O O . CYS A 1 85 ? 5.065 -7.901 14.573 1.00 78.00 85 CYS A O 1
ATOM 693 N N . ASN A 1 86 ? 7.059 -8.037 13.549 1.00 83.94 86 ASN A N 1
ATOM 694 C CA . ASN A 1 86 ? 7.803 -8.468 14.733 1.00 83.94 86 ASN A CA 1
ATOM 695 C C . ASN A 1 86 ? 7.848 -7.388 15.824 1.00 83.94 86 ASN A C 1
ATOM 697 O O . ASN A 1 86 ? 7.943 -7.712 17.007 1.00 83.94 86 ASN A O 1
ATOM 701 N N . SER A 1 87 ? 7.755 -6.110 15.450 1.00 82.62 87 SER A N 1
ATOM 702 C CA . SER A 1 87 ? 7.702 -4.986 16.385 1.00 82.62 87 SER A CA 1
ATOM 703 C C . SER A 1 87 ? 6.307 -4.726 16.960 1.00 82.62 87 SER A C 1
ATOM 705 O O . SER A 1 87 ? 6.215 -4.041 17.978 1.00 82.62 87 SER A O 1
ATOM 707 N N . ILE A 1 88 ? 5.228 -5.288 16.392 1.00 82.19 88 ILE A N 1
ATOM 708 C CA . ILE A 1 88 ? 3.847 -5.076 16.875 1.00 82.19 88 ILE A CA 1
ATOM 709 C C . ILE A 1 88 ? 3.705 -5.353 18.384 1.00 82.19 88 ILE A C 1
ATOM 711 O O . ILE A 1 88 ? 3.171 -4.489 19.078 1.00 82.19 88 ILE A O 1
ATOM 715 N N . PRO A 1 89 ? 4.199 -6.475 18.951 1.00 86.50 89 PRO A N 1
ATOM 716 C CA . PRO A 1 89 ? 4.074 -6.726 20.387 1.00 86.50 89 PRO A CA 1
ATOM 717 C C . PRO A 1 89 ? 4.763 -5.667 21.254 1.00 86.50 89 PRO A C 1
ATOM 719 O O . PRO A 1 89 ? 4.251 -5.320 22.315 1.00 86.50 89 PRO A O 1
ATOM 722 N N . ALA A 1 90 ? 5.910 -5.142 20.812 1.00 80.25 90 ALA A N 1
ATOM 723 C CA . ALA A 1 90 ? 6.632 -4.094 21.528 1.00 80.25 90 ALA A CA 1
ATOM 724 C C . ALA A 1 90 ? 5.910 -2.744 21.431 1.00 80.25 90 ALA A C 1
ATOM 726 O O . ALA A 1 90 ? 5.721 -2.085 22.449 1.00 80.25 90 ALA A O 1
ATOM 727 N N . LEU A 1 91 ? 5.430 -2.381 20.240 1.00 76.88 91 LEU A N 1
ATOM 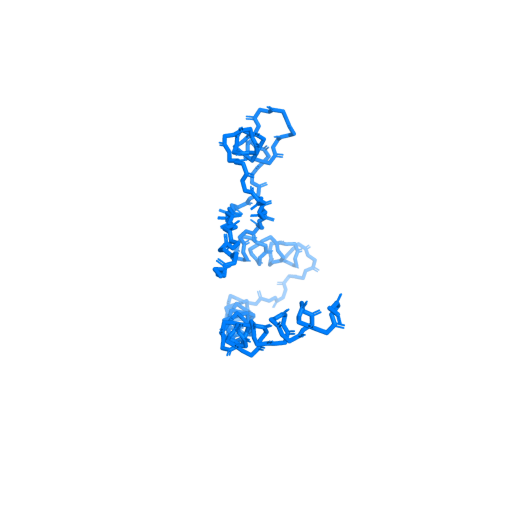728 C CA . LEU A 1 91 ? 4.633 -1.172 20.021 1.00 76.88 91 LEU A CA 1
ATOM 729 C C . LEU A 1 91 ? 3.351 -1.186 20.865 1.00 76.88 91 LEU A C 1
ATOM 731 O O . LEU A 1 91 ? 3.019 -0.194 21.507 1.00 76.88 91 LEU A O 1
ATOM 735 N N . LEU A 1 92 ? 2.669 -2.332 20.943 1.00 79.62 92 LEU A N 1
ATOM 736 C CA . LEU A 1 92 ? 1.479 -2.501 21.780 1.00 79.62 92 LEU A CA 1
ATOM 737 C C . LEU A 1 92 ? 1.762 -2.336 23.279 1.00 79.62 92 LEU A C 1
ATOM 739 O O . LEU A 1 92 ? 0.863 -1.920 24.006 1.00 79.62 92 LEU A O 1
ATOM 743 N N . ARG A 1 93 ? 2.970 -2.666 23.759 1.00 82.69 93 ARG A N 1
ATOM 744 C CA . ARG A 1 93 ? 3.360 -2.404 25.155 1.00 82.69 93 ARG A CA 1
ATOM 745 C C . ARG A 1 93 ? 3.551 -0.912 25.402 1.00 82.69 93 ARG A C 1
ATOM 747 O O . ARG A 1 93 ? 2.911 -0.383 26.300 1.00 82.69 93 ARG A O 1
ATOM 754 N N . VAL A 1 94 ? 4.316 -0.240 24.541 1.00 81.56 94 VAL A N 1
ATOM 755 C CA . VAL A 1 94 ? 4.572 1.207 24.643 1.00 81.56 94 VAL A CA 1
ATOM 756 C C . VAL A 1 94 ? 3.268 2.007 24.629 1.00 81.56 94 VAL A C 1
ATOM 758 O O . VAL A 1 94 ? 3.081 2.900 25.449 1.00 81.56 94 VAL A O 1
ATOM 761 N N . PHE A 1 95 ? 2.324 1.666 23.746 1.00 76.31 95 PHE A N 1
ATOM 762 C CA . PHE A 1 95 ? 1.034 2.360 23.705 1.00 76.31 95 PHE A CA 1
ATOM 763 C C . PHE A 1 95 ? 0.182 2.126 24.957 1.00 76.31 95 PHE A C 1
ATOM 765 O O . PHE A 1 95 ? -0.478 3.055 25.412 1.00 76.31 95 PHE A O 1
ATOM 772 N N . LYS A 1 96 ? 0.218 0.922 25.543 1.00 79.06 96 LYS A N 1
ATOM 773 C CA . LYS A 1 96 ? -0.478 0.639 26.809 1.00 79.06 96 LYS A CA 1
ATOM 774 C C . LYS A 1 96 ? 0.142 1.385 27.987 1.00 79.06 96 LYS A C 1
ATOM 776 O O . LYS A 1 96 ? -0.585 1.870 28.842 1.00 79.06 96 LYS A O 1
ATOM 781 N N . GLU A 1 97 ? 1.467 1.471 28.041 1.00 81.38 97 GLU A N 1
ATOM 782 C CA . GLU A 1 97 ? 2.191 2.209 29.083 1.00 81.38 97 GLU A CA 1
ATOM 783 C C . GLU A 1 97 ? 1.886 3.711 29.000 1.00 81.38 97 GLU A C 1
ATOM 785 O O . GLU A 1 97 ? 1.538 4.319 30.007 1.00 81.38 97 GLU A O 1
ATOM 790 N N . ALA A 1 98 ? 1.871 4.281 27.792 1.00 72.06 98 ALA A N 1
ATOM 791 C CA . ALA A 1 98 ? 1.537 5.687 27.563 1.00 72.06 98 ALA A CA 1
ATOM 792 C C . ALA A 1 98 ? 0.068 6.057 27.864 1.00 72.06 98 ALA A C 1
ATOM 794 O O . ALA A 1 98 ? -0.231 7.228 28.095 1.00 72.06 98 ALA A O 1
ATOM 795 N N . GLU A 1 99 ? -0.865 5.098 27.828 1.00 70.38 99 GLU A N 1
ATOM 796 C CA . GLU A 1 99 ? -2.250 5.310 28.281 1.00 70.38 99 GLU A CA 1
ATOM 797 C C . GLU A 1 99 ? -2.365 5.317 29.809 1.00 70.38 99 GLU A C 1
ATOM 799 O O . GLU A 1 99 ? -3.168 6.074 30.349 1.00 70.38 99 GLU A O 1
ATOM 804 N N . ASN A 1 100 ? -1.557 4.512 30.503 1.00 67.94 100 ASN A N 1
ATOM 805 C CA . ASN A 1 100 ? -1.582 4.426 31.964 1.00 67.94 100 ASN A CA 1
ATOM 806 C C . ASN A 1 100 ? -0.906 5.631 32.641 1.00 67.94 100 ASN A C 1
ATOM 808 O O . ASN A 1 100 ? -1.310 6.002 33.735 1.00 67.94 100 ASN A O 1
ATOM 812 N N . ASP A 1 101 ? 0.068 6.262 31.978 1.00 63.78 101 ASP A N 1
ATOM 813 C CA . ASP A 1 101 ? 0.802 7.441 32.476 1.00 63.78 101 ASP A CA 1
ATOM 814 C C . ASP A 1 101 ? 0.001 8.758 32.392 1.00 63.78 101 ASP A C 1
ATOM 816 O O . ASP A 1 101 ? 0.454 9.806 32.845 1.00 63.78 101 ASP A O 1
ATOM 820 N N . LYS A 1 102 ? -1.195 8.731 31.787 1.00 57.59 102 LYS A N 1
ATOM 821 C CA . LYS A 1 102 ? -2.119 9.880 31.722 1.00 57.59 102 LYS A CA 1
ATOM 822 C C . LYS A 1 102 ? -3.149 9.902 32.864 1.00 57.59 102 LYS A C 1
ATOM 824 O O . LYS A 1 102 ? -4.091 10.693 32.789 1.00 57.59 102 LYS A O 1
ATOM 829 N N . GLY A 1 103 ? -3.006 9.013 33.852 1.00 46.28 103 GLY A N 1
ATOM 830 C CA . GLY A 1 103 ? -3.837 8.919 35.058 1.00 46.28 103 GLY A CA 1
ATOM 831 C C . GLY A 1 103 ? -3.262 9.686 36.237 1.00 46.28 103 GLY A C 1
ATOM 832 O O . GLY A 1 103 ? -2.033 9.608 36.439 1.00 46.28 103 GLY A O 1
#
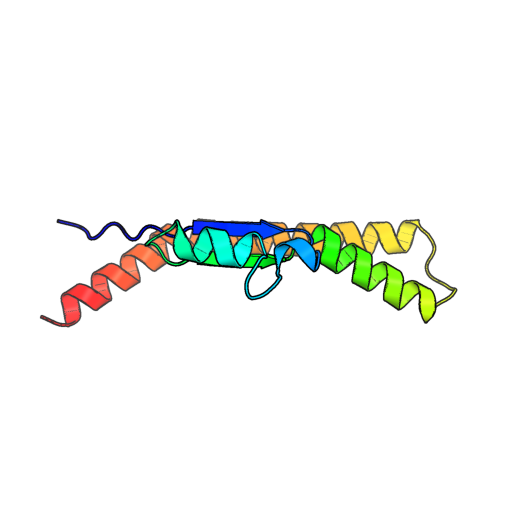
Sequence (103 aa):
KGILFKVVVFISDGASVILRKNEGVVAKLSIVYTYPLIVNHCVAHRLALACKDVRKEIEFYNEAELLRLYEIHWLAWYNAIKNICNSIPALLRVFKEAENDKG

Secondary structure (DSSP, 8-state):
-------EEEEE---HHHH-TTTSHHHHHHHH--S-EEEEE-HHHHHHHHHHHHHHH-TT--HHHHHHHHHHHHHHHHHHHHHHHHHHHHHHHHHHHHHHTT-